Protein AF-A0A7C7NNT5-F1 (afdb_monomer_lite)

Sequence (105 aa):
MTQTATYTVEAFVEDVRAIFASTEDPHAQAQGAANHLKALLAVPGWLEEKLNIPGEGGYGRFELHLDEEYGLPGPGFWLMCSIQTDGQESPVHDHGVAWVIYGVY

Secondary structure (DSSP, 8-state):
--------HHHHHHHHHHHHHH---HHHHHHHHHHHHHHHHTSSSHHHHHS---TTT--EEEEEEE--SS-SSS---EEEEEEPPTTPPPPS---TT--------

Structure (mmCIF, N/CA/C/O backbone):
data_AF-A0A7C7NNT5-F1
#
_entry.id   AF-A0A7C7NNT5-F1
#
loop_
_atom_site.group_PDB
_atom_site.id
_atom_site.type_symbol
_atom_site.label_atom_id
_atom_site.label_alt_id
_atom_site.label_comp_id
_atom_site.label_asym_id
_atom_site.label_entity_id
_atom_site.label_seq_id
_atom_site.pdbx_PDB_ins_code
_atom_site.Cartn_x
_atom_site.Cartn_y
_atom_site.Cartn_z
_atom_site.occupancy
_atom_site.B_iso_or_equiv
_atom_site.auth_seq_id
_atom_site.auth_comp_id
_atom_site.auth_asym_id
_atom_site.auth_atom_id
_atom_site.pdbx_PDB_model_num
ATOM 1 N N . MET A 1 1 ? -11.634 -29.724 7.478 1.00 32.91 1 MET A N 1
ATOM 2 C CA . MET A 1 1 ? -11.451 -28.268 7.621 1.00 32.91 1 MET A CA 1
ATOM 3 C C . MET A 1 1 ? -10.412 -27.864 6.602 1.00 32.91 1 MET A C 1
ATOM 5 O O . MET A 1 1 ? -9.271 -28.288 6.727 1.00 32.91 1 MET A O 1
ATOM 9 N N . THR A 1 2 ? -10.818 -27.181 5.538 1.00 39.09 2 THR A N 1
ATOM 10 C CA . THR A 1 2 ? -9.879 -26.651 4.547 1.00 39.09 2 THR A CA 1
ATOM 11 C C . THR A 1 2 ? -9.287 -25.395 5.168 1.00 39.09 2 THR A C 1
ATOM 13 O O . THR A 1 2 ? -10.004 -24.421 5.372 1.00 39.09 2 THR A O 1
ATOM 16 N N . GLN A 1 3 ? -8.024 -25.457 5.581 1.00 39.47 3 GLN A N 1
ATOM 17 C CA . GLN A 1 3 ? -7.289 -24.281 6.026 1.00 39.47 3 GLN A CA 1
ATOM 18 C C . GLN A 1 3 ? -7.018 -23.456 4.766 1.00 39.47 3 GLN A C 1
ATOM 20 O O . GLN A 1 3 ? -6.084 -23.739 4.021 1.00 39.47 3 GLN A O 1
ATOM 25 N N . THR A 1 4 ? -7.920 -22.531 4.441 1.00 52.34 4 THR A N 1
ATOM 26 C CA . THR A 1 4 ? -7.665 -21.540 3.397 1.00 52.34 4 THR A CA 1
ATOM 27 C C . THR A 1 4 ? -6.468 -20.735 3.883 1.00 52.34 4 THR A C 1
ATOM 29 O O . THR A 1 4 ? -6.551 -20.125 4.945 1.00 52.34 4 THR A O 1
ATOM 32 N N . ALA A 1 5 ? -5.336 -20.806 3.183 1.00 60.16 5 ALA A N 1
ATOM 33 C 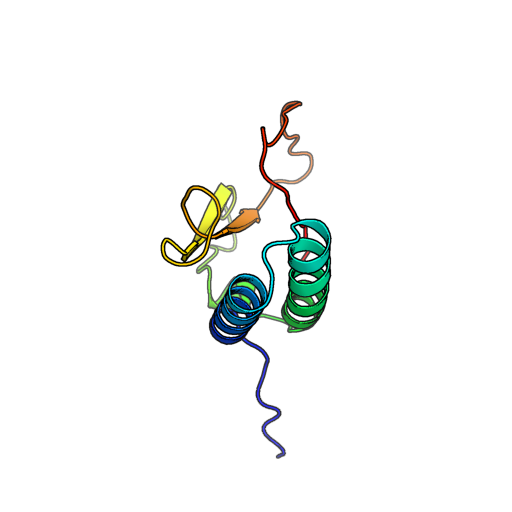CA . ALA A 1 5 ? -4.189 -19.971 3.507 1.00 60.16 5 ALA A CA 1
ATOM 34 C C . ALA A 1 5 ? -4.635 -18.504 3.406 1.00 60.16 5 ALA A C 1
ATOM 36 O O . ALA A 1 5 ? -5.006 -18.040 2.329 1.00 60.16 5 ALA A O 1
ATOM 37 N N . THR A 1 6 ? -4.698 -17.818 4.544 1.00 84.00 6 THR A N 1
ATOM 38 C CA . THR A 1 6 ? -5.075 -16.408 4.621 1.00 84.00 6 THR A CA 1
ATOM 39 C C . THR A 1 6 ? -3.965 -15.566 3.993 1.00 84.00 6 THR A C 1
ATOM 41 O O . THR A 1 6 ? -2.792 -15.789 4.285 1.00 84.00 6 THR A O 1
ATOM 44 N N . TYR A 1 7 ? -4.311 -14.623 3.115 1.00 93.38 7 TYR A N 1
ATOM 45 C CA . TYR A 1 7 ? -3.337 -13.705 2.520 1.00 93.38 7 TYR A CA 1
ATOM 46 C C . TYR A 1 7 ? -2.779 -12.767 3.602 1.00 93.38 7 TYR A C 1
ATOM 48 O O . TYR A 1 7 ? -3.552 -12.169 4.346 1.00 93.38 7 TYR A O 1
ATOM 56 N N . THR A 1 8 ? -1.454 -12.681 3.739 1.00 94.50 8 THR A N 1
ATOM 57 C CA . THR A 1 8 ? -0.803 -11.962 4.850 1.00 94.50 8 THR A CA 1
ATOM 58 C C . THR A 1 8 ? -0.095 -10.695 4.381 1.00 94.50 8 THR A C 1
ATOM 60 O O . THR A 1 8 ? 0.134 -10.499 3.187 1.00 94.50 8 THR A O 1
ATOM 63 N N . VAL A 1 9 ? 0.302 -9.843 5.331 1.00 94.75 9 VAL A N 1
ATOM 64 C CA . VAL A 1 9 ? 1.116 -8.647 5.054 1.00 94.75 9 VAL A CA 1
ATOM 65 C C . VAL A 1 9 ? 2.448 -9.022 4.409 1.00 94.75 9 VAL A C 1
ATOM 67 O O . VAL A 1 9 ? 2.895 -8.352 3.488 1.00 94.75 9 VAL A O 1
ATOM 70 N N . GLU A 1 10 ? 3.075 -10.105 4.864 1.00 94.81 10 GLU A N 1
ATOM 71 C CA . GLU A 1 10 ? 4.337 -10.599 4.312 1.00 94.81 10 GLU A CA 1
ATOM 72 C C . GLU A 1 10 ? 4.154 -11.059 2.862 1.00 94.81 10 GLU A C 1
ATOM 74 O O . GLU A 1 10 ? 4.961 -10.707 2.009 1.00 94.81 10 GLU A O 1
ATOM 79 N N . ALA A 1 11 ? 3.064 -11.774 2.559 1.00 96.31 11 ALA A N 1
ATOM 80 C CA . ALA A 1 11 ? 2.742 -12.160 1.186 1.00 96.31 11 ALA A CA 1
ATOM 81 C C . ALA A 1 11 ? 2.475 -10.934 0.297 1.00 96.31 11 ALA A C 1
ATOM 83 O O . ALA A 1 11 ? 2.961 -10.872 -0.828 1.00 96.31 11 ALA A O 1
ATOM 84 N N . PHE A 1 12 ? 1.766 -9.930 0.820 1.00 96.62 12 PHE A N 1
ATOM 85 C CA . PHE A 1 12 ? 1.566 -8.655 0.134 1.00 96.62 12 PHE A CA 1
ATOM 86 C C . PHE A 1 12 ? 2.887 -7.937 -0.172 1.00 96.62 12 PHE A C 1
ATOM 88 O O . PHE A 1 12 ? 3.080 -7.471 -1.291 1.00 96.62 12 PHE A O 1
ATOM 95 N N . VAL A 1 13 ? 3.811 -7.872 0.789 1.00 95.56 13 VAL A N 1
ATOM 96 C CA . VAL A 1 13 ? 5.136 -7.264 0.594 1.00 95.56 13 VAL A CA 1
ATOM 97 C C . VAL A 1 13 ? 5.906 -7.968 -0.523 1.00 95.56 13 VAL A C 1
ATOM 99 O O . VAL A 1 13 ? 6.436 -7.297 -1.407 1.00 95.56 13 VAL A O 1
ATOM 102 N N . GLU A 1 14 ? 5.933 -9.301 -0.528 1.00 96.00 14 GLU A N 1
ATOM 103 C CA . GLU A 1 14 ? 6.622 -10.069 -1.571 1.00 96.00 14 GLU A CA 1
ATOM 104 C C . GLU A 1 14 ? 5.982 -9.887 -2.955 1.00 96.00 14 GLU A C 1
ATOM 106 O O . GLU A 1 14 ? 6.693 -9.743 -3.950 1.00 96.00 14 GLU A O 1
ATOM 111 N N . ASP A 1 15 ? 4.653 -9.808 -3.032 1.00 97.06 15 ASP A N 1
ATOM 112 C CA . ASP A 1 15 ? 3.963 -9.513 -4.290 1.00 97.06 15 ASP A CA 1
ATOM 113 C C . ASP A 1 15 ? 4.311 -8.108 -4.813 1.00 97.06 15 ASP A C 1
ATOM 115 O O . ASP A 1 15 ? 4.557 -7.929 -6.008 1.00 97.06 15 ASP A O 1
AT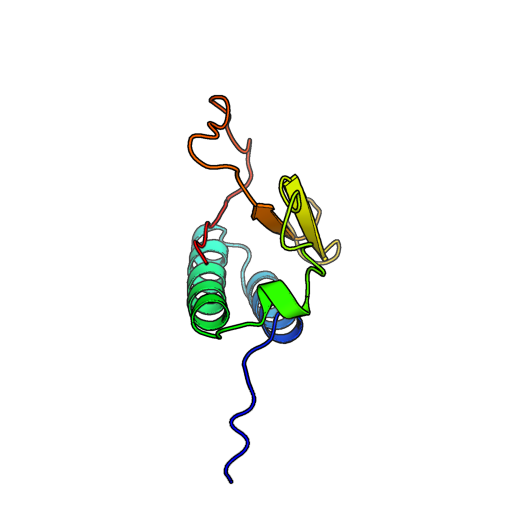OM 119 N N . VAL A 1 16 ? 4.397 -7.102 -3.932 1.00 95.81 16 VAL A N 1
ATOM 120 C CA . VAL A 1 16 ? 4.823 -5.748 -4.323 1.00 95.81 16 VAL A CA 1
ATOM 121 C C . VAL A 1 16 ? 6.280 -5.747 -4.791 1.00 95.81 16 VAL A C 1
ATOM 123 O O . VAL A 1 16 ? 6.575 -5.157 -5.831 1.00 95.81 16 VAL A O 1
ATOM 126 N N . ARG A 1 17 ? 7.185 -6.466 -4.115 1.00 94.38 17 ARG A N 1
ATOM 127 C CA . ARG A 1 17 ? 8.574 -6.643 -4.583 1.00 94.38 17 ARG A CA 1
ATOM 128 C C . ARG A 1 17 ? 8.630 -7.253 -5.977 1.00 94.38 17 ARG A C 1
ATOM 130 O O . ARG A 1 17 ? 9.343 -6.745 -6.841 1.00 94.38 17 ARG A O 1
ATOM 137 N N . ALA A 1 18 ? 7.844 -8.300 -6.226 1.00 94.44 18 ALA A N 1
ATOM 138 C CA . ALA A 1 18 ? 7.777 -8.940 -7.535 1.00 94.44 18 ALA A CA 1
ATOM 139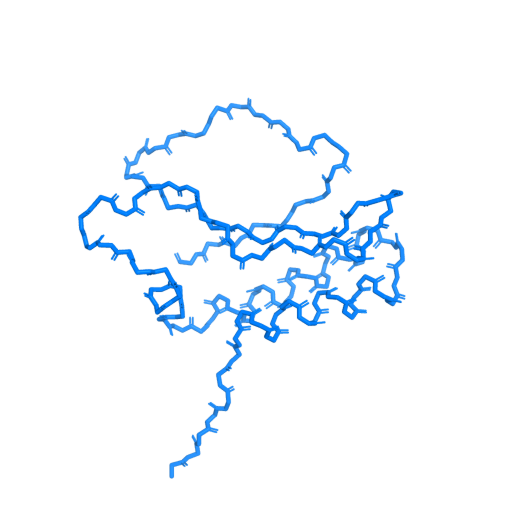 C C . ALA A 1 18 ? 7.302 -7.968 -8.629 1.00 94.44 18 ALA A C 1
ATOM 141 O O . ALA A 1 18 ? 7.820 -7.998 -9.746 1.00 94.44 18 ALA A O 1
ATOM 142 N N . ILE A 1 19 ? 6.368 -7.066 -8.308 1.00 94.44 19 ILE A N 1
ATOM 143 C CA . ILE A 1 19 ? 5.921 -6.019 -9.232 1.00 94.44 19 ILE A CA 1
ATOM 144 C C . ILE A 1 19 ? 7.068 -5.063 -9.562 1.00 94.44 19 ILE A C 1
ATOM 146 O O . ILE A 1 19 ? 7.354 -4.869 -10.745 1.00 94.44 19 ILE A O 1
ATOM 150 N N . PHE A 1 20 ? 7.754 -4.513 -8.557 1.00 91.81 20 PHE A N 1
ATOM 151 C CA . PHE A 1 20 ? 8.886 -3.610 -8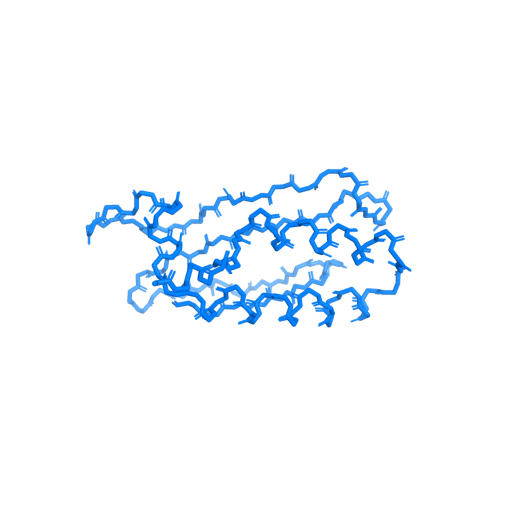.786 1.00 91.81 20 PHE A CA 1
ATOM 152 C C . PHE A 1 20 ? 10.030 -4.287 -9.552 1.00 91.81 20 PHE A C 1
ATOM 154 O O . PHE A 1 20 ? 10.648 -3.661 -10.408 1.00 91.81 20 PHE A O 1
ATOM 161 N N . ALA A 1 21 ? 10.284 -5.574 -9.306 1.00 90.62 21 ALA A N 1
ATOM 162 C CA . ALA A 1 21 ? 11.273 -6.348 -10.055 1.00 90.62 21 ALA A CA 1
ATOM 163 C C . ALA A 1 21 ? 10.872 -6.584 -11.526 1.00 90.62 21 ALA A C 1
ATOM 165 O O . ALA A 1 21 ? 11.729 -6.853 -12.366 1.00 90.62 21 ALA A O 1
ATOM 166 N N . SER A 1 22 ? 9.575 -6.514 -11.846 1.00 92.06 22 SER A N 1
ATOM 167 C CA . SER A 1 22 ? 9.043 -6.819 -13.180 1.00 92.06 22 SER A CA 1
ATOM 168 C C . SER A 1 22 ? 8.897 -5.605 -14.100 1.00 92.06 22 SER A C 1
ATOM 170 O O . SER A 1 22 ? 8.835 -5.774 -15.319 1.00 92.06 22 SER A O 1
ATOM 172 N N . THR A 1 23 ? 8.804 -4.390 -13.549 1.00 91.44 23 THR A N 1
ATOM 173 C CA . THR A 1 23 ? 8.544 -3.178 -14.333 1.00 91.44 23 THR A CA 1
ATOM 174 C C . THR A 1 23 ? 9.020 -1.910 -13.631 1.00 91.44 23 THR A C 1
ATOM 176 O O . THR A 1 23 ? 8.887 -1.765 -12.417 1.00 91.44 23 THR A O 1
ATOM 179 N N . GLU A 1 24 ? 9.506 -0.957 -14.427 1.00 88.81 24 GLU A N 1
ATOM 180 C CA . GLU A 1 24 ? 9.848 0.406 -14.000 1.00 88.81 24 GLU A CA 1
ATOM 181 C C . GLU A 1 24 ? 8.698 1.408 -14.239 1.00 88.81 24 GLU A C 1
ATOM 183 O O . GLU A 1 24 ? 8.818 2.576 -13.879 1.00 88.81 24 GLU A O 1
ATOM 188 N N . ASP A 1 25 ? 7.584 0.983 -14.854 1.00 91.38 25 ASP A N 1
ATOM 189 C CA . ASP A 1 25 ? 6.423 1.850 -15.097 1.00 91.38 25 ASP A CA 1
ATOM 190 C C . ASP A 1 25 ? 5.648 2.103 -13.786 1.00 91.38 25 ASP A C 1
ATOM 192 O O . ASP A 1 25 ? 4.995 1.181 -13.279 1.00 91.38 25 ASP A O 1
ATOM 196 N N . PRO A 1 26 ? 5.641 3.341 -13.251 1.00 90.06 26 PRO A N 1
ATOM 197 C CA . PRO A 1 26 ? 4.994 3.647 -11.978 1.00 90.06 26 PRO A CA 1
ATOM 198 C C . PRO A 1 26 ? 3.475 3.447 -12.015 1.00 90.06 26 PRO A C 1
ATOM 200 O O . PRO A 1 26 ? 2.873 3.132 -10.990 1.00 90.06 26 PRO A O 1
ATOM 203 N N . HIS A 1 27 ? 2.829 3.590 -13.177 1.00 93.75 27 HIS A N 1
ATOM 204 C CA . HIS A 1 27 ? 1.390 3.348 -13.289 1.00 93.75 27 HIS A CA 1
ATOM 205 C C . HIS A 1 27 ? 1.078 1.854 -13.173 1.00 93.75 27 HIS A C 1
ATOM 207 O O . HIS A 1 27 ? 0.138 1.470 -12.473 1.00 93.75 27 HIS A O 1
ATOM 213 N N . ALA A 1 28 ? 1.885 1.007 -13.818 1.00 94.94 28 ALA A N 1
ATOM 214 C CA . ALA A 1 28 ? 1.764 -0.441 -13.699 1.00 94.94 28 ALA A CA 1
ATOM 215 C C . ALA A 1 28 ? 2.070 -0.913 -12.268 1.00 94.94 28 ALA A C 1
ATOM 217 O O . ALA A 1 28 ? 1.332 -1.747 -11.736 1.00 94.94 28 ALA A O 1
ATOM 218 N N . GLN A 1 29 ? 3.093 -0.336 -11.623 1.00 93.94 29 GLN A N 1
ATOM 219 C CA . GLN A 1 29 ? 3.430 -0.618 -10.226 1.00 93.94 29 GLN A CA 1
ATOM 220 C C . GLN A 1 29 ? 2.269 -0.288 -9.282 1.00 93.94 29 GLN A C 1
ATOM 222 O O . GLN A 1 29 ? 1.800 -1.163 -8.551 1.00 93.94 29 GLN A O 1
ATOM 227 N N . ALA A 1 30 ? 1.754 0.945 -9.347 1.00 94.88 30 ALA A N 1
ATOM 228 C CA . ALA A 1 30 ? 0.652 1.393 -8.502 1.00 94.88 30 ALA A CA 1
ATOM 229 C C . ALA A 1 30 ? -0.612 0.545 -8.714 1.00 94.88 30 ALA A C 1
ATOM 231 O O . ALA A 1 30 ? -1.255 0.127 -7.750 1.00 94.88 30 ALA A O 1
ATOM 232 N N . GLN A 1 31 ? -0.955 0.236 -9.969 1.00 97.88 31 GLN A N 1
ATOM 233 C CA . GLN A 1 31 ? -2.131 -0.572 -10.285 1.00 97.88 31 GLN A CA 1
ATOM 234 C C . GLN A 1 31 ? -2.000 -2.019 -9.790 1.00 97.88 31 GLN A C 1
ATOM 236 O O . GLN A 1 31 ? -2.975 -2.580 -9.281 1.00 97.88 31 GLN A O 1
ATOM 241 N N . GLY A 1 32 ? -0.819 -2.625 -9.930 1.00 97.56 32 GLY A N 1
ATOM 242 C CA . GLY A 1 32 ? -0.539 -3.960 -9.406 1.00 97.56 32 GLY A CA 1
ATOM 243 C C . GLY A 1 32 ? -0.636 -3.987 -7.882 1.00 97.56 32 GLY A C 1
ATOM 244 O O . GLY A 1 32 ? -1.411 -4.768 -7.329 1.00 97.56 32 GLY A O 1
ATOM 245 N N . ALA A 1 33 ? 0.062 -3.072 -7.206 1.00 97.06 33 ALA A N 1
ATOM 246 C CA . ALA A 1 33 ? 0.054 -2.979 -5.750 1.00 97.06 33 ALA A CA 1
ATOM 247 C C . ALA A 1 33 ? -1.363 -2.728 -5.198 1.00 97.06 33 ALA A C 1
ATOM 249 O O . ALA A 1 33 ? -1.753 -3.351 -4.213 1.00 97.06 33 ALA A O 1
ATOM 250 N N . ALA A 1 34 ? -2.184 -1.905 -5.864 1.00 98.31 34 ALA A N 1
ATOM 251 C CA . ALA A 1 34 ? -3.582 -1.684 -5.482 1.00 98.31 34 ALA A CA 1
ATOM 252 C C . ALA A 1 34 ? -4.434 -2.966 -5.541 1.00 98.31 34 ALA A C 1
ATOM 254 O O . ALA A 1 34 ? -5.292 -3.180 -4.680 1.00 98.31 34 ALA A O 1
ATOM 255 N N . ASN A 1 35 ? -4.197 -3.842 -6.524 1.00 98.25 35 ASN A N 1
ATOM 256 C CA . ASN A 1 35 ? -4.918 -5.112 -6.639 1.00 98.25 35 ASN A CA 1
ATOM 257 C C . ASN A 1 35 ? -4.572 -6.066 -5.489 1.00 98.25 35 ASN A C 1
ATOM 259 O O . ASN A 1 35 ? -5.474 -6.672 -4.907 1.00 98.25 35 ASN A O 1
ATOM 263 N N . HIS A 1 36 ? -3.290 -6.158 -5.131 1.00 98.25 36 HIS A N 1
ATOM 264 C CA . HIS A 1 36 ? -2.842 -6.954 -3.988 1.00 98.25 36 HIS A CA 1
ATOM 265 C C . HIS A 1 36 ? -3.319 -6.350 -2.659 1.00 98.25 36 HIS A C 1
ATOM 267 O O . HIS A 1 36 ? -3.813 -7.075 -1.797 1.00 98.25 36 HIS A O 1
ATOM 273 N N . LEU A 1 37 ? -3.301 -5.020 -2.517 1.00 97.81 37 LEU A N 1
ATOM 274 C CA . LEU A 1 37 ? -3.792 -4.344 -1.314 1.00 97.81 37 LEU A CA 1
ATOM 275 C C . LEU A 1 37 ? -5.282 -4.627 -1.103 1.00 97.81 37 LEU A C 1
ATOM 277 O O . LEU A 1 37 ? -5.702 -4.944 0.004 1.00 97.81 37 LEU A O 1
ATOM 281 N N . LYS A 1 38 ? -6.084 -4.609 -2.173 1.00 97.38 38 LYS A N 1
ATOM 282 C CA . LYS A 1 38 ? -7.501 -4.988 -2.111 1.00 97.38 38 LYS A CA 1
ATOM 283 C C . LYS A 1 38 ? -7.705 -6.416 -1.591 1.00 97.38 38 LYS A C 1
ATOM 285 O O . LYS A 1 38 ? -8.660 -6.653 -0.855 1.00 97.38 38 LYS A O 1
ATOM 290 N N . ALA A 1 39 ? -6.842 -7.358 -1.970 1.00 96.44 39 ALA A N 1
ATOM 291 C CA . ALA A 1 39 ? -6.908 -8.730 -1.471 1.00 96.44 39 ALA A CA 1
ATOM 292 C C . ALA A 1 39 ? -6.537 -8.815 0.019 1.00 96.44 39 ALA A C 1
ATOM 294 O O . ALA A 1 39 ? -7.207 -9.527 0.763 1.00 96.44 39 ALA A O 1
ATOM 295 N N . LEU A 1 40 ? -5.531 -8.053 0.464 1.00 96.06 40 LEU A N 1
ATOM 296 C CA . LEU A 1 40 ? -5.137 -7.975 1.876 1.00 96.06 40 LEU A CA 1
ATOM 297 C C . LEU A 1 40 ? -6.247 -7.375 2.743 1.00 96.06 40 LEU A C 1
ATOM 299 O O . LEU A 1 40 ? -6.600 -7.944 3.768 1.00 96.06 40 LEU A O 1
ATOM 303 N N . LEU A 1 41 ? -6.859 -6.274 2.310 1.00 95.62 41 LEU A N 1
ATOM 304 C CA . LEU A 1 41 ? -7.943 -5.620 3.053 1.00 95.62 41 LEU A CA 1
ATOM 305 C C . LEU A 1 41 ? -9.207 -6.484 3.173 1.00 95.62 41 LEU A C 1
ATOM 307 O O . LEU A 1 41 ? -10.020 -6.257 4.060 1.00 95.62 41 LEU A O 1
ATOM 311 N N . ALA A 1 42 ? -9.388 -7.472 2.293 1.00 95.31 42 ALA A N 1
ATOM 312 C CA . ALA A 1 42 ? -10.511 -8.404 2.372 1.00 95.31 42 ALA A CA 1
ATOM 313 C C . ALA A 1 42 ? -10.335 -9.477 3.463 1.00 95.31 42 ALA A C 1
ATOM 315 O O . ALA A 1 42 ? -11.281 -10.211 3.758 1.00 95.31 42 ALA A O 1
ATOM 316 N N . VAL A 1 43 ? -9.139 -9.598 4.044 1.00 93.38 43 VAL A N 1
ATOM 317 C CA . VAL A 1 43 ? -8.869 -10.500 5.163 1.00 93.38 43 VAL A CA 1
ATOM 318 C C . VAL A 1 43 ? -9.304 -9.821 6.463 1.00 93.38 43 VAL A C 1
ATOM 320 O O . VAL A 1 43 ? -8.805 -8.749 6.763 1.00 93.38 43 VAL A O 1
ATOM 323 N N . PRO A 1 44 ? -10.199 -10.406 7.269 1.00 90.94 44 PRO A N 1
ATOM 324 C CA . PRO A 1 44 ? -10.570 -9.822 8.553 1.00 90.94 44 PRO A CA 1
ATOM 325 C C . PRO A 1 44 ? -9.532 -10.128 9.644 1.00 90.94 44 PRO A C 1
ATOM 327 O O . PRO A 1 44 ? -8.930 -11.200 9.654 1.00 90.94 44 PRO A O 1
ATOM 330 N N . GLY A 1 45 ? -9.386 -9.215 10.601 1.00 87.88 45 GLY A N 1
ATOM 331 C CA . GLY A 1 45 ? -8.581 -9.351 11.819 1.00 87.88 45 GLY A CA 1
ATOM 332 C C . GLY A 1 45 ? -7.060 -9.190 11.677 1.00 87.88 45 GLY A C 1
ATOM 333 O O . GLY A 1 45 ? -6.377 -9.144 12.697 1.00 87.88 45 GLY A O 1
ATOM 334 N N . TRP A 1 46 ? -6.492 -9.109 10.466 1.00 88.94 46 TRP A N 1
ATOM 335 C CA . TRP A 1 46 ? -5.026 -9.142 10.320 1.00 88.94 46 TRP A CA 1
ATOM 336 C C . TRP A 1 46 ? -4.345 -7.889 10.874 1.00 88.94 46 TRP A C 1
ATOM 338 O O . TRP A 1 46 ? -3.225 -7.971 11.382 1.00 88.94 46 TRP A O 1
ATOM 348 N N . LEU A 1 47 ? -4.989 -6.723 10.764 1.00 88.50 47 LEU A N 1
ATOM 349 C CA . LEU A 1 47 ? -4.385 -5.468 11.199 1.00 88.50 47 LEU A CA 1
ATOM 350 C C . LEU A 1 47 ? -4.326 -5.406 12.723 1.00 88.50 47 LEU A C 1
ATOM 352 O O . LEU A 1 47 ? -3.312 -4.990 13.268 1.00 88.50 47 LEU A O 1
ATOM 356 N N . GLU A 1 48 ? -5.376 -5.870 13.397 1.00 85.62 48 GLU A N 1
ATOM 357 C CA . GLU A 1 48 ? -5.471 -5.971 14.852 1.00 85.62 48 GLU A CA 1
ATOM 358 C C . GLU A 1 48 ? -4.535 -7.039 15.429 1.00 85.62 48 GLU A C 1
ATOM 360 O O . GLU A 1 48 ? -4.031 -6.897 16.539 1.00 85.62 48 GLU A O 1
ATOM 365 N N . GLU A 1 49 ? -4.277 -8.117 14.687 1.00 82.88 49 GLU A N 1
ATOM 366 C CA . GLU A 1 49 ? -3.260 -9.101 15.065 1.00 82.88 49 GLU A CA 1
ATOM 367 C C . GLU A 1 49 ? -1.843 -8.528 14.928 1.00 82.88 49 GLU A C 1
ATOM 369 O O . GLU A 1 49 ? -0.972 -8.794 15.761 1.00 82.88 49 GLU A O 1
ATOM 374 N N . LYS A 1 50 ? -1.595 -7.744 13.870 1.00 82.75 50 LYS A N 1
ATOM 375 C CA . LYS A 1 50 ? -0.269 -7.194 13.562 1.00 82.75 50 LYS A CA 1
ATOM 376 C C . LYS A 1 50 ? 0.079 -5.999 14.441 1.00 82.75 50 LYS A C 1
ATOM 378 O O . LYS A 1 50 ? 1.197 -5.893 14.946 1.00 82.75 50 LYS A O 1
ATOM 383 N N . LEU A 1 51 ? -0.866 -5.083 14.586 1.00 82.50 51 LEU A N 1
ATOM 384 C CA . LEU A 1 51 ? -0.768 -3.922 15.441 1.00 82.50 51 LEU A CA 1
ATOM 385 C C . LEU A 1 51 ? -1.457 -4.295 16.747 1.00 82.50 51 LEU A C 1
ATOM 387 O O . LEU A 1 51 ? -2.666 -4.470 16.775 1.00 82.50 51 LEU A O 1
ATOM 391 N N . ASN A 1 52 ? -0.703 -4.400 17.839 1.00 72.06 52 ASN A N 1
ATOM 392 C CA . ASN A 1 52 ? -1.271 -4.568 19.177 1.00 72.06 52 ASN A CA 1
ATOM 393 C C . ASN A 1 52 ? -1.968 -3.262 19.613 1.00 72.06 52 ASN A C 1
ATOM 395 O O . ASN A 1 52 ? -1.475 -2.555 20.491 1.00 72.06 52 ASN A O 1
ATOM 399 N N . ILE A 1 53 ? -3.050 -2.897 18.920 1.00 67.19 53 ILE A N 1
ATOM 400 C CA . ILE A 1 53 ? -3.799 -1.652 19.077 1.00 67.19 53 ILE A CA 1
ATOM 401 C C . ILE A 1 53 ? -4.564 -1.784 20.394 1.00 67.19 53 ILE A C 1
ATOM 403 O O . ILE A 1 53 ? -5.489 -2.596 20.483 1.00 67.19 53 ILE A O 1
ATOM 407 N N . PRO A 1 54 ? -4.203 -1.034 21.447 1.00 61.50 54 PRO A N 1
ATOM 408 C CA . PRO A 1 54 ? -5.021 -1.015 22.646 1.00 61.50 54 PRO A CA 1
ATOM 409 C C . PRO A 1 54 ? -6.415 -0.490 22.284 1.00 61.50 54 PRO A C 1
ATOM 411 O O . PRO A 1 54 ? -6.541 0.481 21.537 1.00 61.50 54 PRO A O 1
ATOM 414 N N . GLY A 1 55 ? -7.459 -1.120 22.833 1.00 59.88 55 GLY A N 1
ATOM 415 C CA . GLY A 1 55 ? -8.855 -0.740 22.570 1.00 59.88 55 GLY A CA 1
ATOM 416 C C . GLY A 1 55 ? -9.175 0.731 22.880 1.00 59.88 55 GLY A C 1
ATOM 417 O O . GLY A 1 55 ? -10.129 1.271 22.332 1.00 59.88 55 GLY A O 1
ATOM 418 N N . GLU A 1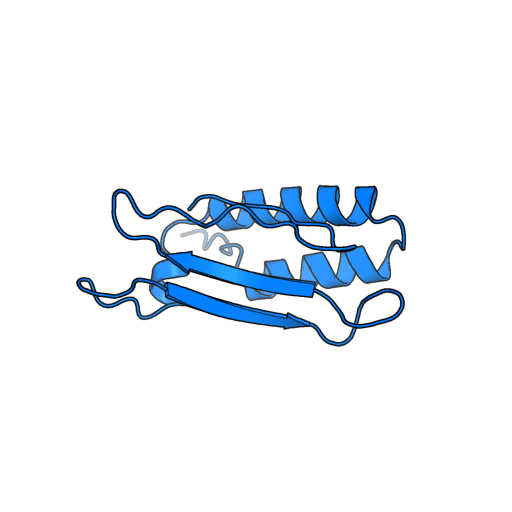 56 ? -8.348 1.397 23.694 1.00 59.25 56 GLU A N 1
ATOM 419 C CA . GLU A 1 56 ? -8.328 2.851 23.864 1.00 59.25 56 GLU A CA 1
ATOM 420 C C . GLU A 1 56 ? -6.936 3.410 23.516 1.00 59.25 56 GLU A C 1
ATOM 422 O O . GLU A 1 56 ? -5.920 2.946 24.033 1.00 59.25 56 GLU A O 1
ATOM 427 N N . GLY A 1 57 ? -6.883 4.443 22.667 1.00 65.31 57 GLY A N 1
ATOM 428 C CA . GLY A 1 57 ? -5.668 5.238 22.438 1.00 65.31 57 GLY A CA 1
ATOM 429 C C . GLY A 1 57 ? -4.713 4.745 21.345 1.00 65.31 57 GLY A C 1
ATOM 430 O O . GLY A 1 57 ? -3.658 5.348 21.173 1.00 65.31 57 GLY A O 1
ATOM 431 N N . GLY A 1 58 ? -5.067 3.714 20.572 1.00 71.06 58 GLY A N 1
ATOM 432 C CA . GLY A 1 58 ? -4.250 3.178 19.473 1.00 71.06 58 GLY A CA 1
ATOM 433 C C . GLY A 1 58 ? -4.171 4.039 18.201 1.00 71.06 58 GLY A C 1
ATOM 434 O O . GLY A 1 58 ? -3.983 3.503 17.115 1.00 71.06 58 GLY A O 1
ATOM 435 N N . TYR A 1 59 ? -4.335 5.356 18.315 1.00 82.44 59 TYR A N 1
ATOM 436 C CA . TYR A 1 59 ? -4.310 6.291 17.190 1.00 82.44 59 TYR A CA 1
ATOM 437 C C . TYR A 1 59 ? -2.875 6.676 16.820 1.00 82.44 59 TYR A C 1
ATOM 439 O O . TYR A 1 59 ? -2.014 6.813 17.689 1.00 82.44 59 TYR A O 1
ATOM 447 N N . GLY A 1 60 ? -2.615 6.903 15.535 1.00 85.88 60 GLY A N 1
ATOM 448 C CA . GLY A 1 60 ? -1.299 7.301 15.043 1.00 85.88 60 GLY A CA 1
ATOM 449 C C . GLY A 1 60 ? -0.911 6.615 13.741 1.00 85.88 60 GLY A C 1
ATOM 450 O O . GLY A 1 60 ? -1.732 5.986 13.082 1.00 85.88 60 GLY A O 1
ATOM 451 N N . ARG A 1 61 ? 0.360 6.765 13.366 1.00 88.44 61 ARG A N 1
ATOM 452 C CA . ARG A 1 61 ? 0.958 6.142 12.183 1.00 88.44 61 ARG A CA 1
ATOM 453 C C . ARG A 1 61 ? 1.850 4.988 12.620 1.00 88.44 61 ARG A C 1
ATOM 455 O O . ARG A 1 61 ? 2.745 5.176 13.439 1.00 88.44 61 ARG A O 1
ATOM 462 N N . PHE A 1 62 ? 1.625 3.828 12.027 1.00 90.75 62 PHE A N 1
ATOM 463 C CA . PHE A 1 62 ? 2.347 2.594 12.277 1.00 90.75 62 PHE A CA 1
ATOM 464 C C . PHE A 1 62 ? 3.078 2.169 11.012 1.00 90.75 62 PHE A C 1
ATOM 466 O O . PHE A 1 62 ? 2.510 2.136 9.918 1.00 90.75 62 PHE A O 1
ATOM 473 N N . GLU A 1 63 ? 4.353 1.851 11.167 1.00 90.31 63 GLU A N 1
ATOM 474 C CA . GLU A 1 63 ? 5.212 1.403 10.080 1.00 90.31 63 GLU A CA 1
ATOM 475 C C . GLU A 1 63 ? 5.121 -0.121 10.012 1.00 90.31 63 GLU A C 1
ATOM 477 O O . GLU A 1 63 ? 5.470 -0.811 10.967 1.00 90.31 63 GLU A O 1
ATOM 482 N N . LEU A 1 64 ? 4.586 -0.646 8.907 1.00 92.38 64 LEU A N 1
ATOM 483 C CA . LEU A 1 64 ? 4.377 -2.085 8.733 1.00 92.38 64 LEU A CA 1
ATOM 484 C C . LEU A 1 64 ? 5.542 -2.730 7.986 1.00 92.38 64 LEU A C 1
ATOM 486 O O . LEU A 1 64 ? 5.945 -3.844 8.315 1.00 92.38 64 LEU A O 1
ATOM 490 N N . HIS A 1 65 ? 6.071 -2.032 6.980 1.00 92.94 65 HIS A N 1
ATOM 491 C CA . HIS A 1 65 ? 7.215 -2.486 6.202 1.00 92.94 65 HIS A CA 1
ATOM 492 C C . HIS A 1 65 ? 7.878 -1.317 5.478 1.00 92.94 65 HIS A C 1
ATOM 494 O O . HIS A 1 65 ? 7.193 -0.570 4.785 1.00 92.94 65 HIS A O 1
ATOM 500 N N . LEU A 1 66 ? 9.198 -1.195 5.593 1.00 92.19 66 LEU A N 1
ATOM 501 C CA . LEU A 1 66 ? 10.011 -0.363 4.714 1.00 92.19 66 LEU A CA 1
ATOM 502 C C . LEU A 1 66 ? 10.844 -1.299 3.841 1.00 92.19 66 LEU A C 1
ATOM 504 O O . LEU A 1 66 ? 11.669 -2.048 4.365 1.00 92.19 66 LEU A O 1
ATOM 508 N N . ASP A 1 67 ? 10.606 -1.258 2.536 1.00 90.25 67 ASP A N 1
ATOM 509 C CA . ASP A 1 67 ? 11.491 -1.886 1.567 1.00 90.25 67 ASP A CA 1
ATOM 510 C C . ASP A 1 67 ? 12.590 -0.887 1.199 1.00 90.25 67 ASP A C 1
ATOM 512 O O . ASP A 1 67 ? 12.305 0.285 0.957 1.00 90.25 67 ASP A O 1
ATOM 516 N N . GLU A 1 68 ? 13.844 -1.328 1.170 1.00 84.81 68 GLU A N 1
ATOM 517 C CA . GLU A 1 68 ? 14.990 -0.493 0.778 1.00 84.81 68 GLU A CA 1
ATOM 518 C C . GLU A 1 68 ? 15.661 -1.004 -0.510 1.00 84.81 68 GLU A C 1
ATOM 520 O O . GLU A 1 68 ? 16.640 -0.419 -0.969 1.00 84.81 68 GLU A O 1
ATOM 525 N N . GLU A 1 69 ? 15.144 -2.085 -1.107 1.00 80.81 69 GLU A N 1
ATOM 526 C CA . GLU A 1 69 ? 15.821 -2.851 -2.158 1.00 80.81 69 GLU A CA 1
ATOM 527 C C . GLU A 1 69 ? 15.299 -2.515 -3.567 1.00 80.81 69 GLU A C 1
ATOM 529 O O . GLU A 1 69 ? 16.095 -2.425 -4.502 1.00 80.81 69 GLU A O 1
ATOM 534 N N . TYR A 1 70 ? 13.996 -2.261 -3.735 1.00 70.56 70 TYR A N 1
ATOM 535 C CA . TYR A 1 70 ? 13.368 -2.146 -5.060 1.00 70.56 70 TYR A CA 1
ATOM 536 C C . TYR A 1 70 ? 12.773 -0.745 -5.343 1.00 70.56 70 TYR A C 1
ATOM 538 O O . TYR A 1 70 ? 11.636 -0.488 -4.974 1.00 70.56 70 TYR A O 1
ATOM 546 N N . GLY A 1 71 ? 13.484 0.170 -6.031 1.00 64.44 71 GLY A N 1
ATOM 547 C CA . GLY A 1 71 ? 12.961 1.514 -6.386 1.00 64.44 71 GLY A CA 1
ATOM 548 C C . GLY A 1 71 ? 13.845 2.352 -7.337 1.00 64.44 71 GLY A C 1
ATOM 549 O O . GLY A 1 71 ? 15.006 2.017 -7.565 1.00 64.44 71 GLY A O 1
ATOM 550 N N . LEU A 1 72 ? 13.304 3.448 -7.902 1.00 52.94 72 LEU A N 1
ATOM 551 C CA . LEU A 1 72 ? 13.967 4.337 -8.884 1.00 52.94 72 LEU A CA 1
ATOM 552 C C . LEU A 1 72 ? 13.880 5.830 -8.480 1.00 52.94 72 LEU A C 1
ATOM 554 O O . LEU A 1 72 ? 12.774 6.303 -8.226 1.00 52.94 72 LEU A O 1
ATOM 558 N N . PRO A 1 73 ? 14.982 6.623 -8.487 1.00 53.38 73 PRO A N 1
ATOM 559 C CA . PRO A 1 73 ? 16.406 6.249 -8.541 1.00 53.38 73 PRO A CA 1
ATOM 560 C C . PRO A 1 73 ? 16.959 5.790 -7.168 1.00 53.38 73 PRO A C 1
ATOM 562 O O . PRO A 1 73 ? 18.164 5.839 -6.927 1.00 53.38 73 PRO A O 1
ATOM 565 N N . GLY A 1 74 ? 16.067 5.382 -6.264 1.00 62.41 74 GLY A N 1
ATOM 566 C CA . GLY A 1 74 ? 16.303 4.899 -4.906 1.00 62.41 74 GLY A CA 1
ATOM 567 C C . GLY A 1 74 ? 14.956 4.611 -4.226 1.00 62.41 74 GLY A C 1
ATOM 568 O O . GLY A 1 74 ? 13.936 4.556 -4.909 1.00 62.41 74 GLY A O 1
ATOM 569 N N . PRO A 1 75 ? 14.947 4.487 -2.896 1.00 65.94 75 PRO A N 1
ATOM 570 C CA . PRO A 1 75 ? 14.531 3.282 -2.181 1.00 65.94 75 PRO A CA 1
ATOM 571 C C . PRO A 1 75 ? 13.081 2.849 -2.451 1.00 65.94 75 PRO A C 1
ATOM 573 O O . PRO A 1 75 ? 12.169 3.661 -2.343 1.00 65.94 75 PRO A O 1
ATOM 576 N N . GLY A 1 76 ? 12.914 1.548 -2.707 1.00 80.88 76 GLY A N 1
ATOM 577 C CA . GLY A 1 76 ? 11.788 0.724 -2.260 1.00 80.88 76 GLY A CA 1
ATOM 578 C C . GLY A 1 76 ? 10.357 1.269 -2.302 1.00 80.88 76 GLY A C 1
ATOM 579 O O . GLY A 1 76 ? 9.944 2.080 -3.129 1.00 80.88 76 GLY A O 1
ATOM 580 N N . PHE A 1 77 ? 9.581 0.790 -1.336 1.00 92.12 77 PHE A N 1
ATOM 581 C CA . PHE A 1 77 ? 8.243 1.263 -1.013 1.00 92.12 77 PHE A CA 1
ATOM 582 C C . PHE A 1 77 ? 8.032 1.207 0.502 1.00 92.12 77 PHE A C 1
ATOM 584 O O . PHE A 1 77 ? 8.701 0.463 1.220 1.00 92.12 77 PHE A O 1
ATOM 591 N N . TRP A 1 78 ? 7.066 1.981 0.997 1.00 93.00 78 TRP A N 1
ATOM 592 C CA . TRP A 1 78 ? 6.719 2.016 2.415 1.00 93.00 78 TRP A CA 1
ATOM 593 C C . TRP A 1 78 ? 5.262 1.621 2.620 1.00 93.00 78 TRP A C 1
ATOM 595 O O . TRP A 1 78 ? 4.351 2.321 2.176 1.00 93.00 78 TRP A O 1
ATOM 605 N N . LEU A 1 79 ? 5.037 0.522 3.337 1.00 94.69 79 LEU A N 1
ATOM 606 C CA . LEU A 1 79 ? 3.723 0.161 3.846 1.00 94.69 79 LEU A CA 1
ATOM 607 C C . LEU A 1 79 ? 3.528 0.743 5.247 1.00 94.69 79 LEU A C 1
ATOM 609 O O . LEU A 1 79 ? 4.265 0.437 6.190 1.00 94.69 79 LEU A O 1
ATOM 613 N N . MET A 1 80 ? 2.495 1.565 5.378 1.00 93.75 80 MET A N 1
ATOM 614 C CA . MET A 1 80 ? 2.124 2.236 6.616 1.00 93.75 80 MET A CA 1
ATOM 615 C C . MET A 1 80 ? 0.634 2.049 6.873 1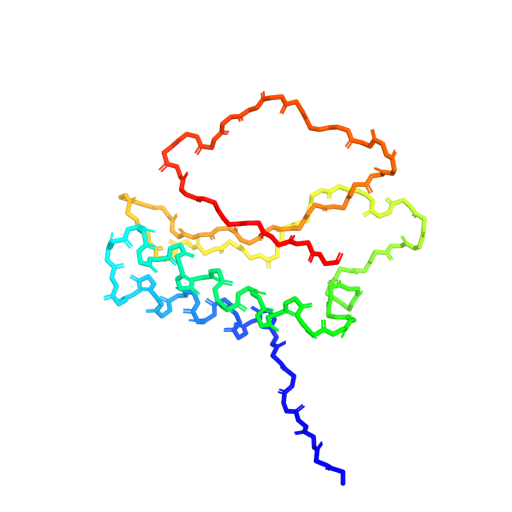.00 93.75 80 MET A C 1
ATOM 617 O O . MET A 1 80 ? -0.156 1.946 5.937 1.00 93.75 80 MET A O 1
ATOM 621 N N . CYS A 1 81 ? 0.251 2.074 8.142 1.00 93.50 81 CYS A N 1
ATOM 622 C CA . CYS A 1 81 ? -1.135 2.175 8.572 1.00 93.50 81 CYS A CA 1
ATOM 623 C C . CYS A 1 81 ? -1.306 3.452 9.394 1.00 93.50 81 CYS A C 1
ATOM 625 O O . CYS A 1 81 ? -0.484 3.738 10.261 1.00 93.50 81 CYS A O 1
ATOM 627 N N . SER A 1 82 ? -2.372 4.205 9.142 1.00 91.31 82 SER A N 1
ATOM 628 C CA . SER A 1 82 ? -2.758 5.338 9.979 1.00 91.31 82 SER A CA 1
ATOM 629 C C . SER A 1 82 ? -4.099 5.038 10.631 1.00 91.31 82 SER A C 1
ATOM 631 O O . SER A 1 82 ? -5.080 4.801 9.933 1.00 91.31 82 SER A O 1
ATOM 633 N N . ILE A 1 83 ? -4.140 5.083 11.959 1.00 90.44 83 ILE A N 1
ATOM 634 C CA . ILE A 1 83 ? -5.355 4.934 12.758 1.00 90.44 83 ILE A CA 1
ATOM 635 C C . ILE A 1 83 ? -5.758 6.325 13.229 1.00 90.44 83 ILE A C 1
ATOM 637 O O . ILE A 1 83 ? -5.016 6.984 13.960 1.00 90.44 83 ILE A O 1
ATOM 641 N N . GLN A 1 84 ? -6.917 6.782 12.771 1.00 89.19 84 GLN A N 1
ATOM 642 C CA . GLN A 1 84 ? -7.422 8.128 13.017 1.00 89.19 84 GLN A CA 1
ATOM 643 C C . GLN A 1 84 ? -8.495 8.125 14.108 1.00 89.19 84 GLN A C 1
ATOM 645 O O . GLN A 1 84 ? -9.274 7.177 14.210 1.00 89.19 84 GLN A O 1
ATOM 650 N N . THR A 1 85 ? -8.540 9.180 14.927 1.00 88.69 85 THR A N 1
ATOM 651 C CA . THR A 1 85 ? -9.700 9.423 15.799 1.00 88.69 85 THR A CA 1
ATOM 652 C C . THR A 1 85 ? -10.900 9.856 14.964 1.00 88.69 85 THR A C 1
ATOM 654 O O . THR A 1 85 ? -10.739 10.386 13.863 1.00 88.69 85 THR A O 1
ATOM 657 N N . ASP A 1 86 ? -12.108 9.705 15.510 1.00 88.56 86 ASP A N 1
ATOM 658 C CA . ASP A 1 86 ? -13.303 10.269 14.880 1.00 88.56 86 ASP A CA 1
ATOM 659 C C . ASP A 1 86 ? -13.138 11.786 14.669 1.00 88.56 86 ASP A C 1
ATOM 661 O O . ASP A 1 86 ? -12.633 12.499 15.542 1.00 88.56 86 ASP A O 1
ATOM 665 N N . GLY A 1 87 ? -13.489 12.259 13.474 1.00 89.62 87 GLY A N 1
ATOM 666 C CA . GLY A 1 87 ? -13.302 13.648 13.050 1.00 89.62 87 GLY A CA 1
ATOM 667 C C . GLY A 1 87 ? -11.849 14.120 12.896 1.00 89.62 87 GLY A C 1
ATOM 668 O O . GLY A 1 87 ? -11.637 15.320 12.725 1.00 89.62 87 GLY A O 1
ATOM 669 N N . GLN A 1 88 ? -10.840 13.240 12.959 1.00 89.88 88 GLN A N 1
ATOM 670 C CA . GLN A 1 88 ? -9.454 13.650 12.728 1.00 89.88 88 GLN A CA 1
ATOM 671 C C . GLN A 1 88 ? -9.238 14.043 11.266 1.00 89.88 88 GLN A C 1
ATOM 673 O O . GLN A 1 88 ? -9.423 13.240 10.354 1.00 89.88 88 GLN A O 1
ATOM 678 N N . GLU A 1 89 ? -8.754 15.261 11.048 1.00 89.56 89 GLU A N 1
ATOM 679 C CA . GLU A 1 89 ? -8.364 15.738 9.725 1.00 89.56 89 GLU A CA 1
ATOM 680 C C . GLU A 1 89 ? -6.849 15.626 9.524 1.00 89.56 89 GLU A C 1
ATOM 682 O O . GLU A 1 89 ? -6.056 15.740 10.463 1.00 89.56 89 GLU A O 1
ATOM 687 N N . SER A 1 90 ? -6.435 15.417 8.274 1.00 85.81 90 SER A N 1
ATOM 688 C CA . SER A 1 90 ? -5.039 15.579 7.863 1.00 85.81 90 SER A CA 1
ATOM 689 C C . SER A 1 90 ? -4.865 16.952 7.210 1.00 85.81 90 SER A C 1
ATOM 691 O O . SER A 1 90 ? -5.728 17.350 6.424 1.00 85.81 90 SER A O 1
ATOM 693 N N . PRO A 1 91 ? -3.771 17.686 7.487 1.00 90.81 91 PRO A N 1
ATOM 694 C CA . PRO A 1 91 ? -3.496 18.932 6.782 1.00 90.81 91 PRO A CA 1
ATOM 695 C C . PRO A 1 91 ? -3.349 18.666 5.281 1.00 90.81 91 PRO A C 1
ATOM 697 O O . PRO A 1 91 ? -2.934 17.581 4.872 1.00 90.81 91 PRO A O 1
ATOM 700 N N . VAL A 1 92 ? -3.654 19.665 4.454 1.00 94.56 92 VAL A N 1
ATOM 701 C CA . VAL A 1 92 ? -3.408 19.586 3.007 1.00 94.56 92 VAL A CA 1
ATOM 702 C C . VAL A 1 92 ? -1.911 19.377 2.766 1.00 94.56 92 VAL A C 1
ATOM 704 O O . VAL A 1 92 ? -1.093 20.158 3.251 1.00 94.56 92 VAL A O 1
ATOM 707 N N . HIS A 1 93 ? -1.561 18.325 2.028 1.00 93.69 93 HIS A N 1
ATOM 708 C CA . HIS A 1 93 ? -0.186 17.973 1.674 1.00 93.69 93 HIS A CA 1
ATOM 709 C C . HIS A 1 93 ? -0.137 17.249 0.321 1.00 93.69 93 HIS A C 1
ATOM 711 O O . HIS A 1 93 ? -1.162 16.779 -0.177 1.00 93.69 93 HIS A O 1
ATOM 717 N N . ASP A 1 94 ? 1.057 17.170 -0.266 1.00 95.38 94 ASP A N 1
ATOM 718 C CA . ASP A 1 94 ? 1.365 16.302 -1.403 1.00 95.38 94 ASP A CA 1
ATOM 719 C C . ASP A 1 94 ? 2.296 15.153 -0.975 1.00 95.38 94 ASP A C 1
ATOM 721 O O . ASP A 1 94 ? 2.682 15.045 0.191 1.00 95.38 94 ASP A O 1
ATOM 725 N N . HIS A 1 95 ? 2.637 14.282 -1.925 1.00 90.44 95 HIS A N 1
ATOM 726 C CA . HIS A 1 95 ? 3.581 13.175 -1.733 1.00 90.44 95 HIS A CA 1
ATOM 727 C C . HIS A 1 95 ? 4.852 13.361 -2.577 1.00 90.44 95 HIS A C 1
ATOM 729 O O . HIS A 1 95 ? 5.559 12.402 -2.894 1.00 90.44 95 HIS A O 1
ATOM 735 N N . GLY A 1 96 ? 5.141 14.605 -2.973 1.00 90.19 96 GLY A N 1
ATOM 736 C CA . GLY A 1 96 ? 6.226 14.944 -3.881 1.00 90.19 96 GLY A CA 1
ATOM 737 C C . GLY A 1 96 ? 6.146 14.170 -5.198 1.00 90.19 96 GLY A C 1
ATOM 738 O O . GLY A 1 96 ? 5.160 14.246 -5.926 1.00 90.19 96 GLY A O 1
ATOM 739 N N . VAL A 1 97 ? 7.216 13.435 -5.505 1.00 86.00 97 VAL A N 1
ATOM 740 C CA . VAL A 1 97 ? 7.349 12.632 -6.734 1.00 86.00 97 VAL A CA 1
ATOM 741 C C . VAL A 1 97 ? 6.876 11.183 -6.573 1.00 86.00 97 VAL A C 1
ATOM 743 O O . VAL A 1 97 ? 6.941 10.418 -7.532 1.00 86.00 97 VAL A O 1
ATOM 746 N N . ALA A 1 98 ? 6.429 10.787 -5.377 1.00 87.81 98 ALA A N 1
ATOM 747 C CA . ALA A 1 98 ? 5.985 9.425 -5.112 1.00 87.81 98 ALA A CA 1
ATOM 748 C C . ALA A 1 98 ? 4.546 9.199 -5.593 1.00 87.81 98 ALA A C 1
ATOM 750 O O . ALA A 1 98 ? 3.684 10.074 -5.481 1.00 87.81 98 ALA A O 1
ATOM 751 N N . TRP A 1 99 ? 4.270 7.987 -6.074 1.00 91.44 99 TRP A N 1
ATOM 752 C CA . TRP A 1 99 ? 2.902 7.499 -6.199 1.00 91.44 99 TRP A CA 1
ATOM 753 C C . TRP A 1 99 ? 2.446 6.894 -4.866 1.00 91.44 99 TRP A C 1
ATOM 755 O O . TRP A 1 99 ? 3.255 6.396 -4.086 1.00 91.44 99 TRP A O 1
ATOM 765 N N . VAL A 1 100 ? 1.138 6.941 -4.600 1.00 94.19 100 VAL A N 1
ATOM 766 C CA . VAL A 1 100 ? 0.540 6.400 -3.373 1.00 94.19 100 VAL A CA 1
ATOM 767 C C . VAL A 1 100 ? -0.745 5.660 -3.711 1.00 94.19 100 VAL A C 1
ATOM 769 O O . VAL A 1 100 ? -1.540 6.117 -4.533 1.00 94.19 100 VAL A O 1
ATOM 772 N N . ILE A 1 101 ? -0.956 4.529 -3.045 1.00 96.56 101 ILE A N 1
ATOM 773 C CA . ILE A 1 101 ? -2.233 3.817 -3.016 1.00 96.56 101 ILE A CA 1
ATOM 774 C C . ILE A 1 101 ? -2.778 3.846 -1.590 1.00 96.56 101 ILE A C 1
ATOM 776 O O . ILE A 1 101 ? -2.024 3.686 -0.631 1.00 96.56 101 ILE A O 1
ATOM 780 N N . TYR A 1 102 ? -4.087 4.040 -1.451 1.00 96.31 102 TYR A N 1
ATOM 781 C CA . TYR A 1 102 ? -4.764 4.016 -0.158 1.00 96.31 102 TYR A CA 1
ATOM 782 C C . TYR A 1 102 ? -5.758 2.869 -0.088 1.00 96.31 102 TYR A C 1
ATOM 784 O O . TYR A 1 102 ? -6.489 2.589 -1.038 1.00 96.31 102 TYR A O 1
ATOM 792 N N . GLY A 1 103 ? -5.784 2.243 1.081 1.00 95.50 103 GLY A N 1
ATOM 793 C CA . GLY A 1 103 ? -6.749 1.242 1.484 1.00 95.50 103 GLY A CA 1
ATOM 794 C C . GLY A 1 103 ? -7.450 1.687 2.755 1.00 95.50 103 GLY A C 1
ATOM 795 O O . GLY A 1 103 ? -6.792 2.209 3.651 1.00 95.50 103 GLY A O 1
ATOM 796 N N . VAL A 1 104 ? -8.762 1.479 2.830 1.00 93.25 104 VAL A N 1
ATOM 797 C CA . VAL A 1 104 ? -9.516 1.607 4.082 1.00 93.25 104 VAL A CA 1
ATOM 798 C C . VAL A 1 104 ? -9.804 0.198 4.572 1.00 93.25 104 VAL A C 1
ATOM 800 O O . VAL A 1 104 ? -10.245 -0.642 3.782 1.00 93.25 104 VAL A O 1
ATOM 803 N N . TYR A 1 105 ? -9.502 -0.038 5.842 1.00 89.19 105 TYR A N 1
ATOM 804 C CA . TYR A 1 105 ? -9.692 -1.299 6.540 1.00 89.19 105 TYR A CA 1
ATOM 805 C C . TYR A 1 105 ? -10.718 -1.100 7.652 1.00 89.19 105 TYR A C 1
ATOM 807 O O . TYR A 1 105 ? -10.565 -0.094 8.385 1.00 89.19 105 TYR A O 1
#

Radius of gyration: 15.18 Å; chains: 1; bounding box: 30×48×39 Å

Foldseek 3Di:
DPPPPQCAPVNLLVQLQVQLVVDPDQVSSQVSSQVSVVSNLVGPPRVCVQDVQPPPDSFAKDWDDFAFDGHPVGGDDTDMDGHDDVPDDDPDDDPPPDDDDDDDD

pLDDT: mean 86.12, std 14.01, range [32.91, 98.31]